Protein AF-A0A661AV48-F1 (afdb_monomer_lite)

pLDDT: mean 78.48, std 17.59, range [44.47, 96.88]

Structure (mmCIF, N/CA/C/O backbone):
data_AF-A0A661AV48-F1
#
_entry.id   AF-A0A661AV48-F1
#
loop_
_atom_site.group_PDB
_atom_site.id
_atom_site.type_symbol
_atom_site.label_atom_id
_atom_site.label_alt_id
_atom_site.label_comp_id
_atom_site.label_asym_id
_atom_site.label_entity_id
_atom_site.label_seq_id
_atom_site.pdbx_PDB_ins_code
_atom_site.Cartn_x
_atom_site.Cartn_y
_atom_site.Cartn_z
_atom_site.occupancy
_atom_site.B_iso_or_equiv
_atom_site.auth_seq_id
_atom_site.auth_comp_id
_atom_site.auth_asym_id
_atom_site.auth_atom_id
_atom_site.pdbx_PDB_model_num
ATOM 1 N N . MET A 1 1 ? -3.593 -16.866 -66.206 1.00 49.88 1 MET A N 1
ATOM 2 C CA . MET A 1 1 ? -2.760 -17.464 -65.136 1.00 49.88 1 MET A CA 1
ATOM 3 C C . MET A 1 1 ? -2.063 -16.367 -64.303 1.00 49.88 1 MET A C 1
ATOM 5 O O . MET A 1 1 ? -0.867 -16.429 -64.097 1.00 49.88 1 MET A O 1
ATOM 9 N N . VAL A 1 2 ? -2.797 -15.338 -63.836 1.00 49.22 2 VAL A N 1
ATOM 10 C CA . VAL A 1 2 ? -2.213 -14.140 -63.164 1.00 49.22 2 VAL A CA 1
ATOM 11 C C . VAL A 1 2 ? -2.896 -13.822 -61.819 1.00 49.22 2 VAL A C 1
ATOM 13 O O . VAL A 1 2 ? -2.337 -13.138 -60.973 1.00 49.22 2 VAL A O 1
ATOM 16 N N . LYS A 1 3 ? -4.073 -14.402 -61.538 1.00 44.50 3 LYS A N 1
ATOM 17 C CA . LYS A 1 3 ? -4.825 -14.141 -60.294 1.00 44.50 3 LYS A CA 1
ATOM 18 C C . LYS A 1 3 ? -4.263 -14.829 -59.041 1.00 44.50 3 LYS A C 1
ATOM 20 O O . LYS A 1 3 ? -4.590 -14.408 -57.940 1.00 44.50 3 LYS A O 1
ATOM 25 N N . LYS A 1 4 ? -3.417 -15.860 -59.182 1.00 45.75 4 LYS A N 1
ATOM 26 C CA . LYS A 1 4 ? -2.842 -16.585 -58.030 1.00 45.75 4 LYS A CA 1
ATOM 27 C C . LYS A 1 4 ? -1.592 -15.924 -57.439 1.00 45.75 4 LYS A C 1
ATOM 29 O O . LYS A 1 4 ? -1.283 -16.195 -56.291 1.00 45.75 4 LYS A O 1
ATOM 34 N N . PHE A 1 5 ? -0.908 -15.051 -58.183 1.00 45.97 5 PHE A N 1
ATOM 35 C CA . PHE A 1 5 ? 0.333 -14.409 -57.723 1.00 45.97 5 PHE A CA 1
ATOM 36 C C . PHE A 1 5 ? 0.094 -13.161 -56.862 1.00 45.97 5 PHE A C 1
ATOM 38 O O . PHE A 1 5 ? 0.917 -12.830 -56.014 1.00 45.97 5 PHE A O 1
ATOM 45 N N . LEU A 1 6 ? -1.049 -12.489 -57.039 1.00 46.09 6 LEU A N 1
ATOM 46 C CA . LEU A 1 6 ? -1.384 -11.285 -56.272 1.00 46.09 6 LEU A CA 1
ATOM 47 C C . LEU A 1 6 ? -1.790 -11.609 -54.822 1.00 46.09 6 LEU A C 1
ATOM 49 O O . LEU A 1 6 ? -1.566 -10.808 -53.919 1.00 46.09 6 LEU A O 1
ATOM 53 N N . LEU A 1 7 ? -2.361 -12.797 -54.589 1.00 47.44 7 LEU A N 1
ATOM 54 C CA . LEU A 1 7 ? -2.850 -13.204 -53.269 1.00 47.44 7 LEU A CA 1
ATOM 55 C C . LEU A 1 7 ? -1.708 -13.616 -52.324 1.00 47.44 7 LEU A C 1
ATOM 57 O O . LEU A 1 7 ? -1.797 -13.409 -51.118 1.00 47.44 7 LEU A O 1
ATOM 61 N N . THR A 1 8 ? -0.610 -14.148 -52.865 1.00 52.06 8 THR A N 1
ATOM 62 C CA . THR A 1 8 ? 0.560 -14.564 -52.077 1.00 52.06 8 THR A CA 1
ATOM 63 C C . THR A 1 8 ? 1.374 -13.372 -51.575 1.00 52.06 8 THR A C 1
ATOM 65 O O . THR A 1 8 ? 1.924 -13.429 -50.480 1.00 52.06 8 THR A O 1
ATOM 68 N N . PHE A 1 9 ? 1.405 -12.263 -52.323 1.00 48.34 9 PHE A N 1
ATOM 69 C CA . PHE A 1 9 ? 2.103 -11.043 -51.900 1.00 48.34 9 PHE A CA 1
ATOM 70 C C . PHE A 1 9 ? 1.374 -10.316 -50.757 1.00 48.34 9 PHE A C 1
ATOM 72 O O . PHE A 1 9 ? 2.013 -9.738 -49.880 1.00 48.34 9 PHE A O 1
ATOM 79 N N . LEU A 1 10 ? 0.039 -10.408 -50.716 1.00 46.44 10 LEU A N 1
ATOM 80 C CA . LEU A 1 10 ? -0.777 -9.816 -49.651 1.00 46.44 10 LEU A CA 1
ATOM 81 C C . LEU A 1 10 ? -0.634 -10.565 -48.310 1.00 46.44 10 LEU A C 1
ATOM 83 O O . LEU A 1 10 ? -0.792 -9.968 -47.249 1.00 46.44 10 LEU A O 1
ATOM 87 N N . PHE A 1 11 ? -0.288 -11.856 -48.341 1.00 48.94 11 PHE A N 1
ATOM 88 C CA . PHE A 1 11 ? -0.115 -12.664 -47.129 1.00 48.94 11 PHE A CA 1
ATOM 89 C C . PHE A 1 11 ? 1.229 -12.417 -46.425 1.00 48.94 11 PHE A C 1
ATOM 91 O O . PHE A 1 11 ? 1.325 -12.575 -45.212 1.00 48.94 11 PHE A O 1
ATOM 98 N N . ILE A 1 12 ? 2.257 -11.969 -47.154 1.00 51.75 12 ILE A N 1
ATOM 99 C CA . ILE A 1 12 ? 3.577 -11.673 -46.573 1.00 51.75 12 ILE A CA 1
ATOM 100 C C . ILE A 1 12 ? 3.532 -10.370 -45.756 1.00 51.75 12 ILE A C 1
ATOM 102 O O . ILE A 1 12 ? 4.152 -10.291 -44.700 1.00 51.75 12 ILE A O 1
ATOM 106 N N . PHE A 1 13 ? 2.716 -9.384 -46.146 1.00 48.22 13 PHE A N 1
ATOM 107 C CA . PHE A 1 13 ? 2.547 -8.144 -45.372 1.00 48.22 13 PHE A CA 1
ATOM 108 C C . PHE A 1 13 ? 1.820 -8.332 -44.030 1.00 48.22 13 PHE A C 1
ATOM 110 O O . PHE A 1 13 ? 2.036 -7.543 -43.113 1.00 48.22 13 PHE A O 1
ATOM 117 N N . LEU A 1 14 ? 1.023 -9.395 -43.873 1.00 47.56 14 LEU A N 1
ATOM 118 C CA . LEU A 1 14 ? 0.362 -9.722 -42.602 1.00 47.56 14 LEU A CA 1
ATOM 119 C C . LEU A 1 14 ? 1.319 -10.308 -41.547 1.00 47.56 14 LEU A C 1
ATOM 121 O O . LEU A 1 14 ? 0.981 -10.302 -40.367 1.00 47.56 14 LEU A O 1
ATOM 125 N N . PHE A 1 15 ? 2.524 -10.744 -41.936 1.00 46.69 15 PHE A N 1
ATOM 126 C CA . PHE A 1 15 ? 3.528 -11.298 -41.014 1.00 46.69 15 PHE A CA 1
ATOM 127 C C . PHE A 1 15 ? 4.732 -10.375 -40.747 1.00 46.69 15 PHE A C 1
ATOM 129 O O . PHE A 1 15 ? 5.547 -10.676 -39.879 1.00 46.69 15 PHE A O 1
ATOM 136 N N . VAL A 1 16 ? 4.840 -9.225 -41.424 1.00 48.44 16 VAL A N 1
ATOM 137 C CA . VAL A 1 16 ? 5.978 -8.287 -41.267 1.00 48.44 16 VAL A CA 1
ATOM 138 C C . VAL A 1 16 ? 5.728 -7.216 -40.182 1.00 48.44 16 VAL A C 1
ATOM 140 O O . VAL A 1 16 ? 6.630 -6.471 -39.808 1.00 48.44 16 VAL A O 1
ATOM 143 N N . GLY A 1 17 ? 4.537 -7.176 -39.577 1.00 44.47 17 GLY A N 1
ATOM 144 C CA . GLY A 1 17 ? 4.182 -6.205 -38.530 1.00 44.47 17 GLY A CA 1
ATOM 145 C C . GLY A 1 17 ? 4.683 -6.508 -37.108 1.00 44.47 17 GLY A C 1
ATOM 146 O O . GLY A 1 17 ? 4.419 -5.720 -36.205 1.00 44.47 17 GLY A O 1
ATOM 147 N N . CYS A 1 18 ? 5.400 -7.613 -36.878 1.00 50.00 18 CYS A N 1
ATOM 148 C CA . CYS A 1 18 ? 5.986 -7.951 -35.570 1.00 50.00 18 CYS A CA 1
ATOM 149 C C . CYS A 1 18 ? 7.498 -7.686 -35.500 1.00 50.00 18 CYS A C 1
ATOM 151 O O . CYS A 1 18 ? 8.220 -8.373 -34.781 1.00 50.00 18 CYS A O 1
ATOM 153 N N . ILE A 1 19 ? 8.002 -6.673 -36.208 1.00 53.62 19 ILE A N 1
ATOM 154 C CA . ILE A 1 19 ? 9.348 -6.159 -35.937 1.00 53.62 19 ILE A CA 1
ATOM 155 C C . ILE A 1 19 ? 9.229 -5.215 -34.738 1.00 53.62 19 ILE A C 1
ATOM 157 O O . ILE A 1 19 ? 9.005 -4.013 -34.877 1.00 53.62 19 ILE A O 1
ATOM 161 N N . ARG A 1 20 ? 9.338 -5.783 -33.531 1.00 49.38 20 ARG A N 1
ATOM 162 C CA . ARG A 1 20 ? 9.591 -5.037 -32.292 1.00 49.38 20 ARG A CA 1
ATOM 163 C C . ARG A 1 20 ? 10.948 -4.352 -32.470 1.00 49.38 20 ARG A C 1
ATOM 165 O O . ARG A 1 20 ? 11.995 -4.958 -32.268 1.00 49.38 20 ARG A O 1
ATOM 172 N N . SER A 1 21 ? 10.937 -3.135 -33.008 1.00 53.78 21 SER A N 1
ATOM 173 C CA . SER A 1 21 ? 12.167 -2.377 -33.213 1.00 53.78 21 SER A CA 1
ATOM 174 C C . SER A 1 21 ? 12.744 -2.021 -31.838 1.00 53.78 21 SER A C 1
ATOM 176 O O . SER A 1 21 ? 11.989 -1.525 -30.998 1.00 53.78 21 SER A O 1
ATOM 178 N N . PRO A 1 22 ? 14.049 -2.221 -31.590 1.00 57.31 22 PRO A N 1
ATOM 179 C CA . PRO A 1 22 ? 14.673 -1.952 -30.290 1.00 57.31 22 PRO A CA 1
ATOM 180 C C . PRO A 1 22 ? 14.499 -0.497 -29.821 1.00 57.31 22 PRO A C 1
ATOM 182 O O . PRO A 1 22 ? 14.489 -0.233 -28.621 1.00 57.31 22 PRO A O 1
ATOM 185 N N . ALA A 1 23 ? 14.280 0.445 -30.747 1.00 58.66 23 ALA A N 1
ATOM 186 C CA . ALA A 1 23 ? 13.942 1.829 -30.417 1.00 58.66 23 ALA A CA 1
ATOM 187 C C . ALA A 1 23 ? 12.600 1.944 -29.669 1.00 58.66 23 ALA A C 1
ATOM 189 O O . ALA A 1 23 ? 12.486 2.718 -28.722 1.00 58.66 23 ALA A O 1
ATOM 190 N N . ASN A 1 24 ? 11.594 1.149 -30.049 1.00 64.69 24 ASN A N 1
ATOM 191 C CA . ASN A 1 24 ? 10.268 1.171 -29.425 1.00 64.69 24 ASN A CA 1
ATOM 192 C C . ASN A 1 24 ? 10.333 0.669 -27.970 1.00 64.69 24 ASN A C 1
ATOM 194 O O . ASN A 1 24 ? 9.723 1.250 -27.073 1.00 64.69 24 ASN A O 1
ATOM 198 N N . ASP A 1 25 ? 11.170 -0.342 -27.717 1.00 74.69 25 ASP A N 1
ATOM 199 C CA . ASP A 1 25 ? 11.388 -0.888 -26.375 1.00 74.69 25 ASP A CA 1
ATOM 200 C C . ASP A 1 25 ? 12.086 0.122 -25.436 1.00 74.69 25 ASP A C 1
ATOM 202 O O . ASP A 1 25 ? 11.814 0.142 -24.228 1.00 74.69 25 ASP A O 1
ATOM 206 N N . GLU A 1 26 ? 12.948 0.999 -25.968 1.00 81.38 26 GLU A N 1
ATOM 207 C CA . GLU A 1 26 ? 13.597 2.064 -25.194 1.00 81.38 26 GLU A CA 1
ATOM 208 C C . GLU A 1 26 ? 12.617 3.184 -24.807 1.00 81.38 26 GLU A C 1
ATOM 210 O O . GLU A 1 26 ? 12.594 3.605 -23.644 1.00 81.38 26 GLU A O 1
ATOM 215 N N . TYR A 1 27 ? 11.769 3.638 -25.738 1.00 81.44 27 TYR A N 1
ATOM 216 C CA . TYR A 1 27 ? 10.728 4.632 -25.446 1.00 81.44 27 TYR A CA 1
ATOM 217 C C . TYR A 1 27 ? 9.738 4.118 -24.401 1.00 81.44 27 TYR A C 1
ATOM 219 O O . TYR A 1 27 ? 9.457 4.813 -23.419 1.00 81.44 27 TYR A O 1
ATOM 227 N N . ASP A 1 28 ? 9.291 2.872 -24.547 1.00 84.12 28 ASP A N 1
ATOM 228 C CA . ASP A 1 28 ? 8.416 2.216 -23.579 1.00 84.12 28 ASP A CA 1
ATOM 229 C C . ASP A 1 28 ? 9.063 2.125 -22.195 1.00 84.12 28 ASP A C 1
ATOM 231 O O . ASP A 1 28 ? 8.413 2.350 -21.168 1.00 84.12 28 ASP A O 1
ATOM 235 N N . LYS A 1 29 ? 10.363 1.811 -22.134 1.00 87.56 29 LYS A N 1
ATOM 236 C CA . LYS A 1 29 ? 11.101 1.766 -20.869 1.00 87.56 29 LYS A CA 1
ATOM 237 C C . LYS A 1 29 ? 11.148 3.141 -20.201 1.00 87.56 29 LYS A C 1
ATOM 239 O O . LYS A 1 29 ? 10.800 3.242 -19.024 1.00 87.56 29 LYS A O 1
ATOM 244 N N . ARG A 1 30 ? 11.508 4.193 -20.941 1.00 88.69 30 ARG A N 1
ATOM 245 C CA . ARG A 1 30 ? 11.570 5.569 -20.417 1.00 88.69 30 ARG A CA 1
ATOM 246 C C . ARG A 1 30 ? 10.204 6.065 -19.953 1.00 88.69 30 ARG A C 1
ATOM 248 O O . ARG A 1 30 ? 10.102 6.675 -18.890 1.00 88.69 30 ARG A O 1
ATOM 255 N N . TYR A 1 31 ? 9.146 5.762 -20.703 1.00 86.00 31 TYR A N 1
ATOM 256 C CA . TYR A 1 31 ? 7.784 6.107 -20.308 1.00 86.00 31 TYR A CA 1
ATOM 257 C C . TYR A 1 31 ? 7.380 5.404 -19.007 1.00 86.00 31 TYR A C 1
ATOM 259 O O . TYR A 1 31 ? 6.881 6.050 -18.084 1.00 86.00 31 TYR A O 1
ATOM 267 N N . ARG A 1 32 ? 7.668 4.101 -18.872 1.00 87.94 32 ARG A N 1
ATOM 268 C CA . ARG A 1 32 ? 7.424 3.368 -17.619 1.00 87.94 32 ARG A CA 1
ATOM 269 C C . ARG A 1 32 ? 8.163 3.998 -16.439 1.00 87.94 32 ARG A C 1
ATOM 271 O O . ARG A 1 32 ? 7.555 4.197 -15.391 1.00 87.94 32 ARG A O 1
ATOM 278 N N . GLU A 1 33 ? 9.437 4.345 -16.594 1.00 91.00 33 GLU A N 1
ATOM 279 C CA . GLU A 1 33 ? 10.220 5.010 -15.540 1.00 91.00 33 GLU A CA 1
ATOM 280 C C . GLU A 1 33 ? 9.655 6.389 -15.171 1.00 91.00 33 GLU A C 1
ATOM 282 O O . GLU A 1 33 ? 9.566 6.732 -13.988 1.00 91.00 33 GLU A O 1
ATOM 287 N N . PHE A 1 34 ? 9.197 7.154 -16.163 1.00 90.44 34 PHE A N 1
ATOM 288 C CA . PHE A 1 34 ? 8.532 8.433 -15.939 1.00 90.44 34 PHE A CA 1
ATOM 289 C C . PHE A 1 34 ? 7.253 8.278 -15.108 1.00 90.44 34 PHE A C 1
ATOM 291 O O . PHE A 1 34 ? 7.069 9.005 -14.127 1.00 90.44 34 PHE A O 1
ATOM 298 N N . ILE A 1 35 ? 6.393 7.311 -15.449 1.00 88.94 35 ILE A N 1
ATOM 299 C CA . ILE A 1 35 ? 5.171 7.024 -14.686 1.00 88.94 35 ILE A CA 1
ATOM 300 C C . ILE A 1 35 ? 5.514 6.633 -13.248 1.00 88.94 35 ILE A C 1
ATOM 302 O O . ILE A 1 35 ? 4.965 7.226 -12.320 1.00 88.94 35 ILE A O 1
ATOM 306 N N . LYS A 1 36 ? 6.482 5.732 -13.045 1.00 89.31 36 LYS A N 1
ATOM 307 C CA . LYS A 1 36 ? 6.940 5.330 -11.705 1.00 89.31 36 LYS A CA 1
ATOM 308 C C . LYS A 1 36 ? 7.388 6.521 -10.858 1.00 89.31 36 LYS A C 1
ATOM 310 O O . LYS A 1 36 ? 6.956 6.678 -9.716 1.00 89.31 36 LYS A O 1
ATOM 315 N N . LYS A 1 37 ? 8.221 7.400 -11.426 1.00 90.19 37 LYS A N 1
ATOM 316 C CA . LYS A 1 37 ? 8.702 8.609 -10.740 1.00 90.19 37 LYS A CA 1
ATOM 317 C C . LYS A 1 37 ? 7.547 9.545 -10.387 1.00 90.19 37 LYS A C 1
ATOM 319 O O . LYS A 1 37 ? 7.483 10.062 -9.274 1.00 90.19 37 LYS A O 1
ATOM 324 N N . ARG A 1 38 ? 6.611 9.739 -11.317 1.00 92.00 38 ARG A N 1
ATOM 325 C CA . ARG A 1 38 ? 5.422 10.568 -11.106 1.00 92.00 38 ARG A CA 1
ATOM 326 C C . ARG A 1 38 ? 4.499 10.027 -10.023 1.00 92.00 38 ARG A C 1
ATOM 328 O O . ARG A 1 38 ? 3.973 10.820 -9.246 1.00 92.00 38 ARG A O 1
ATOM 335 N N . GLU A 1 39 ? 4.292 8.718 -9.977 1.00 90.62 39 GLU A N 1
ATOM 336 C CA . GLU A 1 39 ? 3.492 8.082 -8.933 1.00 90.62 39 GLU A CA 1
ATOM 337 C C . GLU A 1 39 ? 4.151 8.234 -7.566 1.00 90.62 39 GLU A C 1
ATOM 339 O O . GLU A 1 39 ? 3.493 8.703 -6.644 1.00 90.62 39 GLU A O 1
ATOM 344 N N . LYS A 1 40 ? 5.459 7.971 -7.453 1.00 89.19 40 LYS A N 1
ATOM 345 C CA . LYS A 1 40 ? 6.206 8.193 -6.205 1.00 89.19 40 LYS A CA 1
ATOM 346 C C . LYS A 1 40 ? 6.091 9.628 -5.698 1.00 89.19 40 LYS A C 1
ATOM 348 O O . LYS A 1 40 ? 5.829 9.824 -4.520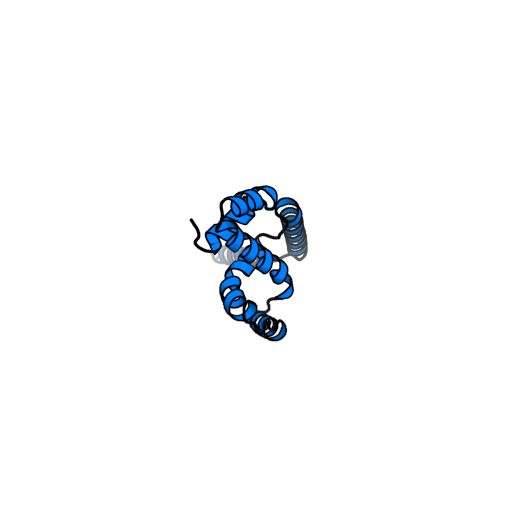 1.00 89.19 40 LYS A O 1
ATOM 353 N N . ILE A 1 41 ? 6.213 10.626 -6.576 1.00 89.19 41 ILE A N 1
ATOM 354 C CA . ILE A 1 41 ? 6.064 12.037 -6.186 1.00 89.19 41 ILE A CA 1
ATOM 355 C C . ILE A 1 41 ? 4.626 12.348 -5.750 1.00 89.19 41 ILE A C 1
ATOM 357 O O . ILE A 1 41 ? 4.413 13.041 -4.762 1.00 89.19 41 ILE A O 1
ATOM 361 N N . ARG A 1 42 ? 3.623 11.861 -6.490 1.00 91.75 42 ARG A N 1
ATOM 362 C CA . ARG A 1 42 ? 2.217 12.227 -6.256 1.00 91.75 42 ARG A CA 1
ATOM 363 C C . ARG A 1 42 ? 1.575 11.475 -5.089 1.00 91.75 42 ARG A C 1
ATOM 365 O O . ARG A 1 42 ? 0.684 12.011 -4.433 1.00 91.75 42 ARG A O 1
ATOM 372 N N . TYR A 1 43 ? 1.962 10.221 -4.896 1.00 91.44 43 TYR A N 1
ATOM 373 C CA . TYR A 1 43 ? 1.298 9.272 -4.005 1.00 91.44 43 TYR A CA 1
ATOM 374 C C . TYR A 1 43 ? 2.212 8.755 -2.890 1.00 91.44 43 TYR A C 1
ATOM 376 O O . TYR A 1 43 ? 1.737 8.038 -2.018 1.00 91.44 43 TYR A O 1
ATOM 384 N N . GLY A 1 44 ? 3.509 9.077 -2.912 1.00 89.75 44 GLY A N 1
ATOM 385 C CA . GLY A 1 44 ? 4.502 8.518 -1.988 1.00 89.75 44 GLY A CA 1
ATOM 386 C C . GLY A 1 44 ? 4.900 7.071 -2.304 1.00 89.75 44 GLY A C 1
ATOM 387 O O . GLY A 1 44 ? 5.820 6.543 -1.688 1.00 89.75 44 GLY A O 1
ATOM 388 N N . ILE A 1 45 ? 4.241 6.425 -3.273 1.00 91.69 45 ILE A N 1
ATOM 389 C CA . ILE A 1 45 ? 4.452 5.024 -3.645 1.00 91.69 45 ILE A CA 1
ATOM 390 C C . ILE A 1 45 ? 4.046 4.770 -5.105 1.00 91.69 45 ILE A C 1
ATOM 392 O O . ILE A 1 45 ? 3.152 5.429 -5.636 1.00 91.69 45 ILE A O 1
ATOM 396 N N . GLU A 1 46 ? 4.695 3.804 -5.761 1.00 92.69 46 GLU A N 1
ATOM 397 C CA . GLU A 1 46 ? 4.231 3.283 -7.055 1.00 92.69 46 GLU A CA 1
ATOM 398 C C . GLU A 1 46 ? 2.942 2.485 -6.837 1.00 92.69 46 GLU A C 1
ATOM 400 O O . GLU A 1 46 ? 2.910 1.546 -6.038 1.00 92.69 46 GLU A O 1
ATOM 405 N N . LEU A 1 47 ? 1.870 2.812 -7.560 1.00 92.00 47 LEU A N 1
ATOM 406 C CA . LEU A 1 47 ? 0.564 2.188 -7.321 1.00 92.00 47 LEU A CA 1
ATOM 407 C C . LEU A 1 47 ? 0.587 0.691 -7.637 1.00 92.00 47 LEU A C 1
ATOM 409 O O . LEU A 1 47 ? -0.135 -0.087 -7.016 1.00 92.00 47 LEU A O 1
ATOM 413 N N . ARG A 1 48 ? 1.440 0.279 -8.579 1.00 90.62 48 ARG A N 1
ATOM 414 C CA . ARG A 1 48 ? 1.687 -1.136 -8.870 1.00 90.62 48 ARG A CA 1
ATOM 415 C C . ARG A 1 48 ? 2.297 -1.868 -7.673 1.00 90.62 48 ARG A C 1
ATOM 417 O O . ARG A 1 48 ? 1.873 -2.982 -7.385 1.00 90.62 48 ARG A O 1
ATOM 424 N N . VAL A 1 49 ? 3.258 -1.250 -6.984 1.00 90.50 49 VAL A N 1
ATOM 425 C CA . VAL A 1 49 ? 3.897 -1.830 -5.793 1.00 90.50 49 VAL A CA 1
ATOM 426 C C . VAL A 1 49 ? 2.872 -1.961 -4.672 1.00 90.50 49 VAL A C 1
ATOM 428 O O . VAL A 1 49 ? 2.762 -3.029 -4.085 1.00 90.50 49 VAL A O 1
ATOM 431 N N . LEU A 1 50 ? 2.055 -0.928 -4.445 1.00 94.06 50 LEU A N 1
ATOM 432 C CA . LEU A 1 50 ? 0.983 -0.969 -3.448 1.00 94.06 50 LEU A CA 1
ATOM 433 C C . LEU A 1 50 ? -0.037 -2.084 -3.726 1.00 94.06 50 LEU A C 1
ATOM 435 O O . LEU A 1 50 ? -0.390 -2.833 -2.822 1.00 94.06 50 LEU A O 1
ATOM 439 N N . ARG A 1 51 ? -0.488 -2.229 -4.978 1.00 93.44 51 ARG A N 1
ATOM 440 C CA . ARG A 1 51 ? -1.427 -3.295 -5.372 1.00 93.44 51 ARG A CA 1
ATOM 441 C C . ARG A 1 51 ? -0.827 -4.681 -5.183 1.00 93.44 51 ARG A C 1
ATOM 443 O O . ARG A 1 51 ? -1.482 -5.552 -4.627 1.00 93.44 51 ARG A O 1
ATOM 450 N N . LYS A 1 52 ? 0.428 -4.872 -5.596 1.00 90.31 52 LYS A N 1
ATOM 451 C CA . LYS A 1 52 ? 1.089 -6.165 -5.430 1.00 90.31 52 LYS A CA 1
ATOM 452 C C . LYS A 1 52 ? 1.342 -6.489 -3.957 1.00 90.31 52 LYS A C 1
ATOM 454 O O . LYS A 1 52 ? 1.205 -7.637 -3.556 1.00 90.31 52 LYS A O 1
ATOM 459 N N . ALA A 1 53 ? 1.643 -5.479 -3.144 1.00 90.69 53 ALA A N 1
ATOM 460 C CA . ALA A 1 53 ? 1.717 -5.636 -1.700 1.00 90.69 53 ALA A CA 1
ATOM 461 C C . ALA A 1 53 ? 0.355 -6.011 -1.101 1.00 90.69 53 ALA A C 1
ATOM 463 O O . ALA A 1 53 ? 0.308 -6.903 -0.273 1.00 90.69 53 ALA A O 1
ATOM 464 N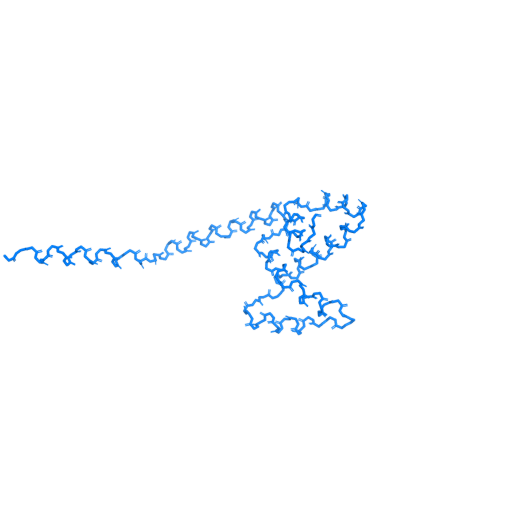 N . LEU A 1 54 ? -0.760 -5.428 -1.551 1.00 93.44 54 LEU A N 1
ATOM 465 C CA . LEU A 1 54 ? -2.098 -5.840 -1.100 1.00 93.44 54 LEU A CA 1
ATOM 466 C C . LEU A 1 54 ? -2.401 -7.312 -1.417 1.00 93.44 54 LEU A C 1
ATOM 468 O O . LEU A 1 54 ? -2.936 -8.008 -0.562 1.00 93.44 54 LEU A O 1
ATOM 472 N N . GLU A 1 55 ? -2.005 -7.811 -2.593 1.00 90.69 55 GLU A N 1
ATOM 473 C CA . GLU A 1 55 ? -2.150 -9.236 -2.941 1.00 90.69 55 GLU A CA 1
ATOM 474 C C . GLU A 1 55 ? -1.378 -10.154 -1.978 1.00 90.69 55 GLU A C 1
ATOM 476 O O . GLU A 1 55 ? -1.864 -11.217 -1.602 1.00 90.69 55 GLU A O 1
ATOM 481 N N . LEU A 1 56 ? -0.180 -9.734 -1.564 1.00 86.44 56 LEU A N 1
ATOM 482 C CA . LEU A 1 56 ? 0.692 -10.490 -0.658 1.00 86.44 56 LEU A CA 1
ATOM 483 C C . LEU A 1 56 ? 0.394 -10.225 0.828 1.00 86.44 56 LEU A C 1
ATOM 485 O O . LEU A 1 56 ? 0.916 -10.916 1.704 1.00 86.44 56 LEU A O 1
ATOM 489 N N . TYR A 1 57 ? -0.426 -9.217 1.132 1.00 88.69 57 TYR A N 1
ATOM 490 C CA . TYR A 1 57 ? -0.634 -8.724 2.489 1.00 88.69 57 TYR A CA 1
ATOM 491 C C . TYR A 1 57 ? -1.229 -9.771 3.443 1.00 88.69 57 TYR A C 1
ATOM 493 O O . TYR A 1 57 ? -0.746 -9.851 4.570 1.00 88.69 57 TYR A O 1
ATOM 501 N N . PRO A 1 58 ? -2.195 -10.628 3.049 1.00 87.75 58 PRO A N 1
ATOM 502 C CA . PRO A 1 58 ? -2.704 -11.674 3.940 1.00 87.75 58 PRO A CA 1
ATOM 503 C C . PRO A 1 58 ? -1.615 -12.642 4.417 1.00 87.75 58 PRO A C 1
ATOM 505 O O . PRO A 1 58 ? -1.564 -12.977 5.598 1.00 87.75 58 PRO A O 1
ATOM 508 N N . GLN A 1 59 ? -0.710 -13.040 3.519 1.00 81.00 59 GLN A N 1
ATOM 509 C CA . GLN A 1 59 ? 0.425 -13.910 3.845 1.00 81.00 59 GLN A CA 1
ATOM 510 C C . GLN A 1 59 ? 1.421 -13.178 4.746 1.00 81.00 59 GLN A C 1
ATOM 512 O O . GLN A 1 59 ? 1.836 -13.702 5.777 1.00 81.00 59 GLN A O 1
ATOM 517 N N . PHE A 1 60 ? 1.733 -11.922 4.411 1.00 81.12 60 PHE A N 1
ATOM 518 C CA . PHE A 1 60 ? 2.561 -11.064 5.254 1.00 81.12 60 PHE A CA 1
ATOM 519 C C . PHE A 1 60 ? 1.976 -10.899 6.667 1.00 81.12 60 PHE A C 1
ATOM 521 O O . PHE A 1 60 ? 2.722 -10.925 7.636 1.00 81.12 60 PHE A O 1
ATOM 528 N N . LYS A 1 61 ? 0.653 -10.781 6.815 1.00 81.88 61 LYS A N 1
ATOM 529 C CA . LYS A 1 61 ? -0.018 -10.653 8.115 1.00 81.88 61 LYS A CA 1
ATOM 530 C C . LYS A 1 61 ? 0.067 -11.941 8.938 1.00 81.88 61 LYS A C 1
ATOM 532 O O . LYS A 1 61 ? 0.270 -11.874 10.145 1.00 81.88 61 LYS A O 1
ATOM 537 N N . GLN A 1 62 ? -0.071 -13.097 8.288 1.00 79.50 62 GLN A N 1
ATOM 538 C CA . GLN A 1 62 ? 0.023 -14.406 8.940 1.00 79.50 62 GLN A CA 1
ATOM 539 C C . GLN A 1 62 ? 1.441 -14.709 9.432 1.00 79.50 62 GLN A C 1
ATOM 541 O O . GLN A 1 62 ? 1.613 -15.208 10.540 1.00 79.50 62 GLN A O 1
ATOM 546 N N . GLU A 1 63 ? 2.455 -14.387 8.632 1.00 71.88 63 GLU A N 1
ATOM 547 C CA . GLU A 1 63 ? 3.842 -14.731 8.955 1.00 71.88 63 GLU A CA 1
ATOM 548 C C . GLU A 1 63 ? 4.587 -13.616 9.694 1.00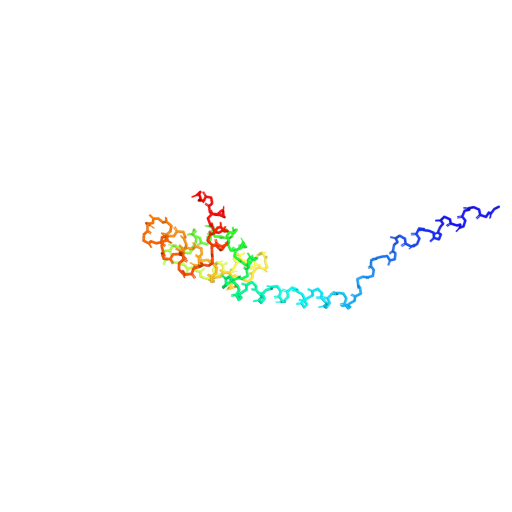 71.88 63 GLU A C 1
ATOM 550 O O . GLU A 1 63 ? 5.418 -13.886 10.564 1.00 71.88 63 GLU A O 1
ATOM 555 N N . GLY A 1 64 ? 4.277 -12.357 9.377 1.00 62.38 64 GLY A N 1
ATOM 556 C CA . GLY A 1 64 ? 5.006 -11.178 9.837 1.00 62.38 64 GLY A CA 1
ATOM 557 C C . GLY A 1 64 ? 4.499 -10.489 11.090 1.00 62.38 64 GLY A C 1
ATOM 558 O O . GLY A 1 64 ? 5.218 -9.657 11.631 1.00 62.38 64 GLY A O 1
ATOM 559 N N . LEU A 1 65 ? 3.320 -10.859 11.592 1.00 61.69 65 LEU A N 1
ATOM 560 C CA . LEU A 1 65 ? 2.843 -10.429 12.913 1.00 61.69 65 LEU A CA 1
ATOM 561 C C . LEU A 1 65 ? 3.003 -11.512 13.989 1.00 61.69 65 LEU A C 1
ATOM 563 O O . LEU A 1 65 ? 2.593 -11.303 15.129 1.00 61.69 65 LEU A O 1
ATOM 567 N N . SER A 1 66 ? 3.587 -12.665 13.648 1.00 59.41 66 SER A N 1
ATOM 568 C CA . SER A 1 66 ? 3.994 -13.642 14.658 1.00 59.41 66 SER A CA 1
ATOM 569 C C . SER A 1 66 ? 5.179 -13.095 15.465 1.00 59.41 66 SER A C 1
ATOM 571 O O . SER A 1 66 ? 5.982 -12.325 14.936 1.00 59.41 66 SER A O 1
ATOM 573 N N . GLU A 1 67 ? 5.331 -13.512 16.728 1.00 58.62 67 GLU A N 1
ATOM 574 C CA . GLU A 1 67 ? 6.455 -13.108 17.601 1.00 58.62 67 GLU A CA 1
ATOM 575 C C . GLU A 1 67 ? 7.845 -13.378 16.981 1.00 58.62 67 GLU A C 1
ATOM 577 O O . GLU A 1 67 ? 8.845 -12.833 17.440 1.00 58.62 67 GLU A O 1
ATOM 582 N N . ASN A 1 68 ? 7.908 -14.169 15.903 1.00 57.09 68 ASN A N 1
ATOM 583 C CA . ASN A 1 68 ? 9.118 -14.568 15.196 1.00 57.09 68 ASN A CA 1
ATOM 584 C C . ASN A 1 68 ? 9.074 -14.180 13.708 1.00 57.09 68 ASN A C 1
ATOM 586 O O . ASN A 1 68 ? 9.291 -15.046 12.857 1.00 57.09 68 ASN A O 1
ATOM 590 N N . PHE A 1 69 ? 8.775 -12.917 13.367 1.00 64.56 69 PHE A N 1
ATOM 591 C CA . PHE A 1 69 ? 8.833 -12.479 11.967 1.00 64.56 69 PHE A CA 1
ATOM 592 C C . PHE A 1 69 ? 10.204 -12.785 11.351 1.00 64.56 69 PHE A C 1
ATOM 594 O O . PHE A 1 69 ? 11.209 -12.124 11.622 1.00 64.56 69 PHE A O 1
ATOM 601 N N . ASP A 1 70 ? 10.223 -13.791 10.484 1.00 68.00 70 ASP A N 1
ATOM 602 C CA . ASP A 1 70 ? 11.412 -14.238 9.784 1.00 68.00 70 ASP A CA 1
ATOM 603 C C . ASP A 1 70 ? 11.415 -13.639 8.373 1.00 68.00 70 ASP A C 1
ATOM 605 O O . ASP A 1 70 ? 10.839 -14.174 7.418 1.00 68.00 70 ASP A O 1
ATOM 609 N N . LEU A 1 71 ? 12.103 -12.502 8.245 1.00 66.94 71 LEU A N 1
ATOM 610 C CA . LEU A 1 71 ? 12.387 -11.844 6.966 1.00 66.94 71 LEU A CA 1
ATOM 611 C C . LEU A 1 71 ? 13.019 -12.797 5.939 1.00 66.94 71 LEU A C 1
ATOM 613 O O . LEU A 1 71 ? 12.823 -12.606 4.738 1.00 66.94 71 LEU A O 1
ATOM 617 N N . GLY A 1 72 ? 13.778 -13.802 6.386 1.00 67.25 72 GLY A N 1
ATOM 618 C CA . GLY A 1 72 ? 14.386 -14.824 5.541 1.00 67.25 72 GLY A CA 1
ATOM 619 C C . GLY A 1 72 ? 13.339 -15.722 4.891 1.00 67.25 72 GLY A C 1
ATOM 620 O O . GLY A 1 72 ? 13.318 -15.828 3.664 1.00 67.25 72 GLY A O 1
ATOM 621 N N . LYS A 1 73 ? 12.417 -16.284 5.681 1.00 68.38 73 LYS A N 1
ATOM 622 C CA . LYS A 1 73 ? 11.313 -17.125 5.175 1.00 68.38 73 LYS A CA 1
ATOM 623 C C . LYS A 1 73 ? 10.373 -16.364 4.252 1.00 68.38 73 LYS A C 1
ATOM 625 O O . LYS A 1 73 ? 10.076 -16.828 3.150 1.00 68.38 73 LYS A O 1
ATOM 630 N N . PHE A 1 74 ? 9.986 -15.152 4.640 1.00 68.69 74 PHE A N 1
ATOM 631 C CA . PHE A 1 74 ? 9.131 -14.310 3.805 1.00 68.69 74 PHE A CA 1
ATOM 632 C C . PHE A 1 74 ? 9.801 -13.975 2.457 1.00 68.69 74 PHE A C 1
ATOM 634 O O . PHE A 1 74 ? 9.173 -13.996 1.388 1.00 68.69 74 PHE A O 1
ATOM 641 N N . ARG A 1 75 ? 11.123 -13.749 2.477 1.00 68.38 75 ARG A N 1
ATOM 642 C CA . ARG A 1 75 ? 11.933 -13.560 1.268 1.00 68.38 75 ARG A CA 1
ATOM 643 C C . ARG A 1 75 ? 12.024 -14.824 0.417 1.00 68.38 75 ARG A C 1
ATOM 645 O O . ARG A 1 75 ? 11.963 -14.725 -0.806 1.00 68.38 75 ARG A O 1
ATOM 652 N N . GLU A 1 76 ? 12.171 -15.997 1.023 1.00 68.00 76 GLU A N 1
ATOM 653 C CA . GLU A 1 76 ? 12.190 -17.277 0.307 1.00 68.00 76 GLU A CA 1
ATOM 654 C C . GLU A 1 76 ? 10.871 -17.580 -0.398 1.00 68.00 76 GLU A C 1
ATOM 656 O O . GLU A 1 76 ? 10.892 -18.032 -1.543 1.00 68.00 76 GLU A O 1
ATOM 661 N N . MET A 1 77 ? 9.731 -17.277 0.223 1.00 64.62 77 MET A N 1
ATOM 662 C CA . MET A 1 77 ? 8.431 -17.434 -0.433 1.00 64.62 77 MET A CA 1
ATOM 663 C C . MET A 1 77 ? 8.291 -16.522 -1.645 1.00 64.62 77 MET A C 1
ATOM 665 O O . MET A 1 77 ? 7.944 -16.973 -2.731 1.00 64.62 77 MET A O 1
ATOM 669 N N . SER A 1 78 ? 8.661 -15.253 -1.495 1.00 61.88 78 SER A N 1
ATOM 670 C CA . SER A 1 78 ? 8.566 -14.282 -2.590 1.00 61.88 78 SER A CA 1
ATOM 671 C C . SER A 1 78 ? 9.533 -14.582 -3.738 1.00 61.88 78 SER A C 1
ATOM 673 O O . SER A 1 78 ? 9.259 -14.251 -4.891 1.00 61.88 78 SER A O 1
ATOM 675 N N . ARG A 1 79 ? 10.672 -15.227 -3.443 1.00 63.53 79 ARG A N 1
ATOM 676 C CA . ARG A 1 79 ? 11.629 -15.687 -4.459 1.00 63.53 79 ARG A CA 1
ATOM 677 C C . ARG A 1 79 ? 11.036 -16.754 -5.377 1.00 63.53 79 ARG A C 1
ATOM 679 O O . ARG A 1 79 ? 11.421 -16.775 -6.543 1.00 63.53 79 ARG A O 1
ATOM 686 N N . ARG A 1 80 ? 10.101 -17.590 -4.902 1.00 61.94 80 ARG A N 1
ATOM 687 C CA . ARG A 1 80 ? 9.415 -18.585 -5.753 1.00 61.94 80 ARG A CA 1
ATOM 688 C C . ARG A 1 80 ? 8.598 -17.915 -6.862 1.00 61.94 80 ARG A C 1
ATOM 690 O O . ARG A 1 80 ? 8.540 -18.445 -7.964 1.00 61.94 80 ARG A O 1
ATOM 697 N N . ASP A 1 81 ? 8.110 -16.702 -6.607 1.00 55.94 81 ASP A N 1
ATOM 698 C CA . ASP A 1 81 ? 7.350 -15.890 -7.565 1.00 55.94 81 ASP A CA 1
ATOM 699 C C . ASP A 1 81 ? 8.217 -14.873 -8.337 1.00 55.94 81 ASP A C 1
ATOM 701 O O . ASP A 1 81 ? 7.693 -14.009 -9.040 1.00 55.94 81 ASP A O 1
ATOM 705 N N . SER A 1 82 ? 9.554 -14.948 -8.231 1.00 58.91 82 SER A N 1
ATOM 706 C CA . SER A 1 82 ? 10.495 -13.959 -8.800 1.00 58.91 82 SER A CA 1
ATOM 707 C C . SER A 1 82 ? 10.288 -12.522 -8.290 1.00 58.91 82 SER A C 1
ATOM 709 O O . SER A 1 82 ? 10.645 -11.551 -8.960 1.00 58.91 82 SER A O 1
ATOM 711 N N . LEU A 1 83 ? 9.715 -12.362 -7.094 1.00 62.44 83 LEU A N 1
ATOM 712 C CA . LEU A 1 83 ? 9.419 -11.066 -6.494 1.00 62.44 83 LEU A CA 1
ATOM 713 C C . LEU A 1 83 ? 10.537 -10.649 -5.532 1.00 62.44 83 LEU A C 1
ATOM 715 O O . LEU A 1 83 ? 10.926 -11.388 -4.627 1.00 62.44 83 LEU A O 1
ATOM 719 N N . ASN A 1 84 ? 11.045 -9.424 -5.696 1.00 67.62 84 ASN A N 1
ATOM 720 C CA . ASN A 1 84 ? 11.933 -8.820 -4.709 1.00 67.62 84 ASN A CA 1
ATOM 721 C C . ASN A 1 84 ? 11.099 -8.292 -3.538 1.00 67.62 84 ASN A C 1
ATOM 723 O O . ASN A 1 84 ? 10.611 -7.168 -3.571 1.00 67.62 84 ASN A O 1
ATOM 727 N N . THR A 1 85 ? 10.937 -9.097 -2.491 1.00 66.00 85 THR A N 1
ATOM 728 C CA . THR A 1 85 ? 10.097 -8.764 -1.330 1.00 66.00 85 THR A CA 1
ATOM 729 C C . THR A 1 85 ? 10.451 -7.446 -0.660 1.00 66.00 85 THR A C 1
ATOM 731 O O . THR A 1 85 ? 9.577 -6.763 -0.131 1.00 66.00 85 THR A O 1
ATOM 734 N N . MET A 1 86 ? 11.730 -7.067 -0.711 1.00 72.94 86 MET A N 1
ATOM 735 C CA . MET A 1 86 ? 12.211 -5.815 -0.127 1.00 72.94 86 MET A CA 1
ATOM 736 C C . MET A 1 86 ? 11.604 -4.588 -0.813 1.00 72.94 86 MET A C 1
ATOM 738 O O . MET A 1 86 ? 11.490 -3.537 -0.192 1.00 72.94 86 MET A O 1
ATOM 742 N N . GLU A 1 87 ? 11.166 -4.721 -2.067 1.00 79.69 87 GLU A N 1
ATOM 743 C CA . GLU A 1 87 ? 10.463 -3.661 -2.792 1.00 79.69 87 GLU A CA 1
ATOM 744 C C . GLU A 1 87 ? 9.069 -3.382 -2.205 1.00 79.69 87 GLU A C 1
ATOM 746 O O . GLU A 1 87 ? 8.598 -2.247 -2.253 1.00 79.69 87 GLU A O 1
ATOM 751 N N . TYR A 1 88 ? 8.427 -4.392 -1.608 1.00 86.19 88 TYR A N 1
ATOM 752 C CA . TYR A 1 88 ? 7.065 -4.298 -1.073 1.00 86.19 88 TYR A CA 1
ATOM 753 C C . TYR A 1 88 ? 7.024 -3.999 0.425 1.00 86.19 88 TYR A C 1
ATOM 755 O O . TYR A 1 88 ? 5.981 -3.593 0.927 1.00 86.19 88 TYR A O 1
ATOM 763 N N . LEU A 1 89 ? 8.142 -4.138 1.142 1.00 84.38 89 LEU A N 1
ATOM 764 C CA . LEU A 1 89 ? 8.186 -3.938 2.592 1.00 84.38 89 LEU A CA 1
ATOM 765 C C . LEU A 1 89 ? 7.657 -2.561 3.046 1.00 84.38 89 LEU A C 1
ATOM 767 O O . LEU A 1 89 ? 6.807 -2.526 3.937 1.00 84.38 89 LEU A O 1
ATOM 771 N N . PRO A 1 90 ? 8.030 -1.433 2.406 1.00 87.06 90 PRO A N 1
ATOM 772 C CA . PRO A 1 90 ? 7.439 -0.135 2.741 1.00 87.06 90 PRO A CA 1
ATOM 773 C C . PRO A 1 90 ? 5.925 -0.081 2.495 1.00 87.06 90 PRO A C 1
ATOM 775 O O . PRO A 1 90 ? 5.192 0.582 3.226 1.00 87.06 90 PRO A O 1
ATOM 778 N N . ALA A 1 91 ? 5.448 -0.789 1.469 1.00 92.50 91 ALA A N 1
ATOM 779 C CA . ALA A 1 91 ? 4.033 -0.866 1.139 1.00 92.50 91 ALA A CA 1
ATOM 780 C C . ALA A 1 91 ? 3.256 -1.685 2.180 1.00 92.50 91 ALA A C 1
ATOM 782 O O . ALA A 1 91 ? 2.157 -1.288 2.549 1.00 92.50 91 ALA A O 1
ATOM 783 N N . PHE A 1 92 ? 3.828 -2.776 2.701 1.00 90.81 92 PHE A N 1
ATOM 784 C CA . PHE A 1 92 ? 3.205 -3.567 3.765 1.00 90.81 92 PHE A CA 1
ATOM 785 C C . PHE A 1 92 ? 2.990 -2.751 5.041 1.00 90.81 92 PHE A C 1
ATOM 787 O O . PHE A 1 92 ? 1.894 -2.772 5.596 1.00 90.81 92 PHE A O 1
ATOM 794 N N . PHE A 1 93 ? 3.991 -1.976 5.467 1.00 89.94 93 PHE A N 1
ATOM 795 C CA . PHE A 1 93 ? 3.840 -1.084 6.621 1.00 89.94 93 PHE A CA 1
ATOM 796 C C . PHE A 1 93 ? 2.801 0.009 6.378 1.00 89.94 93 PHE A C 1
ATOM 798 O O . PHE A 1 93 ? 2.010 0.307 7.265 1.00 89.94 93 PHE A O 1
ATOM 805 N N . MET A 1 94 ? 2.754 0.567 5.166 1.00 94.44 94 MET A N 1
ATOM 806 C CA . MET A 1 94 ? 1.720 1.530 4.789 1.00 94.44 94 MET A CA 1
ATOM 807 C C . MET A 1 94 ? 0.313 0.921 4.864 1.00 94.44 94 MET A C 1
ATOM 809 O O . MET A 1 94 ? -0.592 1.553 5.401 1.00 94.44 94 MET A O 1
AT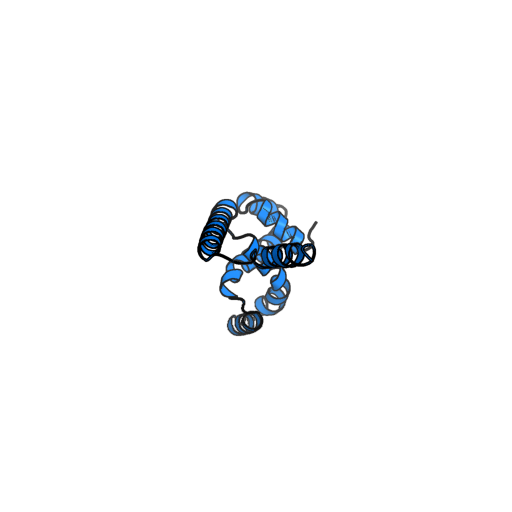OM 813 N N . ILE A 1 95 ? 0.123 -0.298 4.346 1.00 95.56 95 ILE A N 1
ATOM 814 C CA . ILE A 1 95 ? -1.163 -1.007 4.402 1.00 95.56 95 ILE A CA 1
ATOM 815 C C . ILE A 1 95 ? -1.565 -1.257 5.858 1.00 95.56 95 ILE A C 1
ATOM 817 O O . ILE A 1 95 ? -2.696 -0.956 6.224 1.00 95.56 95 ILE A O 1
ATOM 821 N N . MET A 1 96 ? -0.636 -1.740 6.686 1.00 93.56 96 MET A N 1
ATOM 822 C CA . MET A 1 96 ? -0.865 -2.001 8.109 1.00 93.56 96 MET A CA 1
ATOM 823 C C . MET A 1 96 ? -1.244 -0.735 8.877 1.00 93.56 96 MET A C 1
ATOM 825 O O . MET A 1 96 ? -2.203 -0.738 9.644 1.00 93.56 96 MET A O 1
ATOM 829 N N . GLU A 1 97 ? -0.524 0.361 8.645 1.00 94.50 97 GLU A N 1
ATOM 830 C CA . GLU A 1 97 ? -0.799 1.637 9.296 1.00 94.50 97 GLU A CA 1
ATOM 831 C C . GLU A 1 97 ? -2.176 2.190 8.907 1.00 94.50 97 GLU A C 1
ATOM 833 O O . GLU A 1 97 ? -2.903 2.695 9.764 1.00 94.50 97 GLU A O 1
ATOM 838 N N . ILE A 1 98 ? -2.557 2.070 7.630 1.00 95.94 98 ILE A N 1
ATOM 839 C CA . ILE A 1 98 ? -3.892 2.449 7.157 1.00 95.94 98 ILE A CA 1
ATOM 840 C C . ILE A 1 98 ? -4.959 1.546 7.786 1.00 95.94 98 ILE A C 1
ATOM 842 O O . ILE A 1 98 ? -5.924 2.065 8.342 1.00 95.94 98 ILE A O 1
ATOM 846 N N . GLU A 1 99 ? -4.787 0.222 7.742 1.00 95.25 99 GLU A N 1
ATOM 847 C CA . GLU A 1 99 ? -5.722 -0.748 8.329 1.00 95.25 99 GLU A CA 1
ATOM 848 C C . GLU A 1 99 ? -5.970 -0.469 9.818 1.00 95.25 99 GLU A C 1
ATOM 850 O O . GLU A 1 99 ? -7.114 -0.492 10.273 1.00 95.25 99 GLU A O 1
ATOM 855 N N . ASP A 1 100 ? -4.915 -0.176 10.580 1.00 93.75 100 ASP A N 1
ATOM 856 C CA . ASP A 1 100 ? -5.031 0.099 12.009 1.00 93.75 100 ASP A CA 1
ATOM 857 C C . ASP A 1 100 ? -5.661 1.468 12.297 1.00 93.75 100 ASP A C 1
ATOM 859 O O . ASP A 1 100 ? -6.585 1.584 13.105 1.00 93.75 100 ASP A O 1
ATOM 863 N N . SER A 1 101 ? -5.241 2.501 11.563 1.00 96.31 101 SER A N 1
ATOM 864 C CA . SER A 1 101 ? -5.746 3.865 11.748 1.00 96.31 101 SER A CA 1
ATOM 865 C C . SER A 1 101 ? -7.226 4.008 11.376 1.00 96.31 101 SER A C 1
ATOM 867 O O . SER A 1 101 ? -7.925 4.835 11.960 1.00 96.31 101 SER A O 1
ATOM 869 N N . LEU A 1 102 ? -7.743 3.195 10.447 1.00 95.25 102 LEU A N 1
ATOM 870 C CA . LEU A 1 102 ? -9.163 3.207 10.069 1.00 95.25 102 LEU A CA 1
ATOM 871 C C . LEU A 1 102 ? -10.106 2.780 11.207 1.00 95.25 102 LEU A C 1
ATOM 873 O O . LEU A 1 102 ? -11.297 3.076 11.147 1.00 95.25 102 LEU A O 1
ATOM 877 N N . LYS A 1 103 ? -9.600 2.128 12.262 1.00 93.81 103 LYS A N 1
ATOM 878 C CA . LYS A 1 103 ? -10.416 1.639 13.388 1.00 93.81 103 LYS A CA 1
ATOM 879 C C . LYS A 1 103 ? -10.904 2.747 14.324 1.00 93.81 103 LYS A C 1
ATOM 881 O O . LYS A 1 103 ? -11.764 2.492 15.164 1.00 93.81 103 LYS A O 1
ATOM 886 N N . THR A 1 104 ? -10.352 3.961 14.232 1.00 95.44 104 THR A N 1
ATOM 887 C CA . THR A 1 104 ? -10.680 5.063 15.152 1.00 95.44 104 THR A CA 1
ATOM 888 C C . THR A 1 104 ? -10.935 6.381 14.412 1.00 95.44 104 THR A C 1
ATOM 890 O O . THR A 1 104 ? -10.273 6.664 13.412 1.00 95.44 104 THR A O 1
ATOM 893 N N . PRO A 1 105 ? -11.827 7.262 14.912 1.00 94.62 105 PRO A N 1
ATOM 894 C CA . PRO A 1 105 ? -12.054 8.574 14.295 1.00 94.62 105 PRO A CA 1
ATOM 895 C C . PRO A 1 105 ? -10.801 9.461 14.258 1.00 94.62 105 PRO A C 1
ATOM 897 O O . PRO A 1 105 ? -10.620 10.261 13.340 1.00 94.62 105 PRO A O 1
ATOM 900 N N . THR A 1 106 ? -9.931 9.343 15.262 1.00 95.56 106 THR A N 1
ATOM 901 C CA . THR A 1 106 ? -8.653 10.063 15.327 1.00 95.56 106 THR A CA 1
ATOM 902 C C . THR A 1 106 ? -7.657 9.537 14.299 1.00 95.56 106 THR A C 1
ATOM 904 O O . THR A 1 106 ? -7.002 10.342 13.638 1.00 95.56 106 THR A O 1
ATOM 907 N N . GLY A 1 107 ? -7.586 8.217 14.113 1.00 95.88 107 GLY A N 1
ATOM 908 C CA . GLY A 1 107 ? -6.760 7.590 13.087 1.00 95.88 107 GLY A CA 1
ATOM 909 C C . GLY A 1 107 ? -7.205 7.958 11.671 1.00 95.88 107 GLY A C 1
ATOM 910 O O . GLY A 1 107 ? -6.365 8.328 10.856 1.00 95.88 107 GLY A O 1
ATOM 911 N N . VAL A 1 108 ? -8.512 8.012 11.391 1.00 94.56 108 VAL A N 1
ATOM 912 C CA . VAL A 1 108 ? -9.027 8.490 10.091 1.00 94.56 108 VAL A CA 1
ATOM 913 C C . VAL A 1 108 ? -8.545 9.915 9.790 1.00 94.56 108 VAL A C 1
ATOM 915 O O . VAL A 1 108 ? -7.959 10.161 8.738 1.00 94.56 108 VAL A O 1
ATOM 918 N N . ARG A 1 109 ? -8.673 10.843 10.751 1.00 95.56 109 ARG A N 1
ATOM 919 C CA . ARG A 1 109 ? -8.178 12.227 10.592 1.00 95.56 109 ARG A CA 1
ATOM 920 C C . ARG A 1 109 ? -6.663 12.304 10.396 1.00 95.56 109 ARG A C 1
ATOM 922 O O . ARG A 1 109 ? -6.168 13.263 9.805 1.00 95.56 109 ARG A O 1
ATOM 929 N N . TYR A 1 110 ? -5.919 11.356 10.955 1.00 96.31 110 TYR A N 1
ATOM 930 C CA . TYR A 1 110 ? -4.479 11.248 10.753 1.00 96.31 110 TYR A CA 1
ATOM 931 C C . TYR A 1 110 ? -4.150 10.790 9.326 1.00 96.31 110 TYR A C 1
ATOM 933 O O . TYR A 1 110 ? -3.302 11.405 8.675 1.00 96.31 110 TYR A O 1
ATOM 941 N N . LEU A 1 111 ? -4.866 9.788 8.807 1.00 95.94 111 LEU A N 1
ATOM 942 C CA . LEU A 1 111 ? -4.689 9.308 7.436 1.00 95.94 111 LEU A CA 1
ATOM 943 C C . LEU A 1 111 ? -4.935 10.414 6.408 1.00 95.94 111 LEU A C 1
ATOM 945 O O . LEU A 1 111 ? -4.105 10.585 5.516 1.00 95.94 111 LEU A O 1
ATOM 949 N N . ASP A 1 112 ? -5.991 11.213 6.588 1.00 93.50 112 ASP A N 1
ATOM 950 C CA . ASP A 1 112 ? -6.333 12.334 5.698 1.00 93.50 112 ASP A CA 1
ATOM 951 C C . ASP A 1 112 ? -5.213 13.382 5.580 1.00 93.50 112 ASP A C 1
ATOM 953 O O . ASP A 1 112 ? -5.093 14.064 4.562 1.00 93.50 112 ASP A O 1
ATOM 957 N N . LYS A 1 113 ? -4.376 13.517 6.618 1.00 95.19 113 LYS A N 1
ATOM 958 C CA . LYS A 1 113 ? -3.226 14.434 6.629 1.00 95.19 113 LYS A CA 1
ATOM 959 C C . LYS A 1 113 ? -1.958 13.801 6.065 1.00 95.19 113 LYS A C 1
ATOM 961 O O . LYS A 1 113 ? -1.125 14.514 5.510 1.00 95.19 113 LYS A O 1
ATOM 966 N N . LYS A 1 114 ? -1.774 12.493 6.261 1.00 94.81 114 LYS A N 1
ATOM 967 C CA . LYS A 1 114 ? -0.522 11.793 5.944 1.00 94.81 114 LYS A CA 1
ATOM 968 C C . LYS A 1 114 ? -0.483 11.245 4.523 1.00 94.81 114 LYS A C 1
ATOM 970 O O . LYS A 1 114 ? 0.555 11.331 3.869 1.00 94.81 114 LYS A O 1
ATOM 975 N N . TYR A 1 115 ? -1.576 10.653 4.052 1.00 95.56 115 TYR A N 1
ATOM 976 C CA . TYR A 1 115 ? -1.593 9.911 2.795 1.00 95.56 115 TYR A CA 1
ATOM 977 C C . TYR A 1 115 ? -2.433 10.597 1.732 1.00 95.56 115 TYR A C 1
ATOM 979 O O . TYR A 1 115 ? -3.400 11.302 1.999 1.00 95.56 115 TYR A O 1
ATOM 987 N N . ASN A 1 116 ? -2.085 10.332 0.474 1.00 96.38 116 ASN A N 1
ATOM 988 C CA . ASN A 1 116 ? -2.945 10.722 -0.629 1.00 96.38 116 ASN A CA 1
ATOM 989 C C . ASN A 1 116 ? -4.283 9.949 -0.543 1.00 96.38 116 ASN A C 1
ATOM 991 O O . ASN A 1 116 ? -4.244 8.721 -0.420 1.00 96.38 116 ASN A O 1
ATOM 995 N N . PRO A 1 117 ? -5.454 10.596 -0.715 1.00 95.50 117 PRO A N 1
ATOM 996 C CA . PRO A 1 117 ? -6.755 9.921 -0.653 1.00 95.50 117 PRO A CA 1
ATOM 997 C C . PRO A 1 117 ? -6.887 8.726 -1.602 1.00 95.50 117 PRO A C 1
ATOM 999 O O . PRO A 1 117 ? -7.541 7.738 -1.283 1.00 95.50 117 PRO A O 1
ATOM 1002 N N . LYS A 1 118 ? -6.211 8.765 -2.760 1.00 95.69 118 LYS A N 1
ATOM 1003 C CA . LYS A 1 118 ? -6.198 7.643 -3.706 1.00 95.69 118 LYS A CA 1
ATOM 1004 C C . LYS A 1 118 ? -5.495 6.407 -3.138 1.00 95.69 118 LYS A C 1
ATOM 1006 O O . LYS A 1 118 ? -5.899 5.293 -3.453 1.00 95.69 118 LYS A O 1
ATOM 1011 N N . VAL A 1 119 ? -4.451 6.593 -2.330 1.00 96.25 119 VAL A N 1
ATOM 1012 C CA . VAL A 1 119 ? -3.733 5.496 -1.661 1.00 96.25 119 VAL A CA 1
ATOM 1013 C C . VAL A 1 119 ? -4.633 4.865 -0.607 1.00 96.25 119 VAL A C 1
ATOM 1015 O O . VAL A 1 119 ? -4.814 3.652 -0.632 1.00 96.25 119 VAL A O 1
ATOM 1018 N N . ILE A 1 120 ? -5.262 5.690 0.237 1.00 96.19 120 ILE A N 1
ATOM 1019 C CA . ILE A 1 120 ? -6.218 5.230 1.255 1.00 96.19 120 ILE A CA 1
ATOM 1020 C C . ILE A 1 120 ? -7.347 4.437 0.592 1.00 96.19 120 ILE A C 1
ATOM 1022 O O . ILE A 1 120 ? -7.634 3.322 1.014 1.00 96.19 120 ILE A O 1
ATOM 1026 N N . LEU A 1 121 ? -7.927 4.959 -0.494 1.00 96.25 121 LEU A N 1
ATOM 1027 C CA . LEU A 1 121 ? -8.986 4.277 -1.239 1.00 96.25 121 LEU A CA 1
ATOM 1028 C C . LEU A 1 121 ? -8.533 2.917 -1.787 1.00 96.25 121 LEU A C 1
ATOM 1030 O O . LEU A 1 121 ? -9.235 1.929 -1.606 1.00 96.25 121 LEU A O 1
ATOM 1034 N N . ILE A 1 122 ? -7.358 2.845 -2.424 1.00 96.44 122 ILE A N 1
ATOM 1035 C CA . ILE A 1 122 ? -6.822 1.579 -2.953 1.00 96.44 122 ILE A CA 1
ATOM 1036 C C . ILE A 1 122 ? -6.648 0.551 -1.832 1.00 96.44 122 ILE A C 1
ATOM 1038 O O . ILE A 1 122 ? -6.988 -0.614 -2.030 1.00 96.44 122 ILE A O 1
ATOM 1042 N N . VAL A 1 123 ? -6.144 0.972 -0.670 1.00 96.88 123 VAL A N 1
ATOM 1043 C CA . VAL A 1 123 ? -5.964 0.082 0.483 1.00 96.88 123 VAL A CA 1
ATOM 1044 C C . VAL A 1 123 ? -7.306 -0.365 1.051 1.00 96.88 123 VAL A C 1
ATOM 1046 O O . VAL A 1 123 ? -7.504 -1.565 1.205 1.00 96.88 123 VAL A O 1
ATOM 1049 N N . LYS A 1 124 ? -8.252 0.554 1.279 1.00 95.75 124 LYS A N 1
ATOM 1050 C CA . LYS A 1 124 ? -9.612 0.222 1.734 1.00 95.75 124 LYS A CA 1
ATOM 1051 C C . LYS A 1 124 ? -10.261 -0.830 0.837 1.00 95.75 124 LYS A C 1
ATOM 1053 O O . LYS A 1 124 ? -10.680 -1.877 1.317 1.00 95.75 124 LYS A O 1
ATOM 1058 N N . THR A 1 125 ? -10.259 -0.587 -0.475 1.00 95.75 125 THR A N 1
ATOM 1059 C CA . THR A 1 125 ? -10.808 -1.525 -1.459 1.00 95.75 125 THR A CA 1
ATOM 1060 C C . THR A 1 125 ? -10.059 -2.857 -1.461 1.00 95.75 125 THR A C 1
ATOM 1062 O O . THR A 1 125 ? -10.695 -3.903 -1.495 1.00 95.75 125 THR A O 1
ATOM 1065 N N . GLY A 1 126 ? -8.724 -2.842 -1.399 1.00 93.69 126 GLY A N 1
ATOM 1066 C CA . GLY A 1 126 ? -7.913 -4.063 -1.370 1.00 93.69 126 GLY A CA 1
ATOM 1067 C C . GLY A 1 126 ? -8.110 -4.915 -0.114 1.00 93.69 126 GLY A C 1
ATOM 1068 O O . GLY A 1 126 ? -7.929 -6.125 -0.175 1.00 93.69 126 GLY A O 1
ATOM 1069 N N . LEU A 1 127 ? -8.507 -4.296 1.001 1.00 94.12 127 LEU A N 1
ATOM 1070 C CA . LEU A 1 127 ? -8.819 -4.971 2.262 1.00 94.12 127 LEU A CA 1
ATOM 1071 C C . LEU A 1 127 ? -10.309 -5.327 2.414 1.00 94.12 127 LEU A C 1
ATOM 1073 O O . LEU A 1 127 ? -10.671 -5.967 3.397 1.00 94.12 127 LEU A O 1
ATOM 1077 N N . GLY A 1 128 ? -11.174 -4.917 1.479 1.00 92.50 128 GLY A N 1
ATOM 1078 C CA . GLY A 1 128 ? -12.623 -5.115 1.590 1.00 92.50 128 GLY A CA 1
ATOM 1079 C C . GLY A 1 128 ? -13.284 -4.273 2.689 1.00 92.50 128 GLY A C 1
ATOM 1080 O O . GLY A 1 128 ? -14.275 -4.699 3.270 1.00 92.50 128 GLY A O 1
ATOM 1081 N N . ILE A 1 129 ? -12.723 -3.100 2.999 1.00 88.31 129 ILE A N 1
ATOM 1082 C CA . ILE A 1 129 ? -13.257 -2.158 3.992 1.00 88.31 129 ILE A CA 1
ATOM 1083 C C . ILE A 1 129 ? -14.082 -1.098 3.252 1.00 88.31 129 ILE A C 1
ATOM 1085 O O . ILE A 1 129 ? -13.521 -0.320 2.473 1.00 88.31 129 ILE A O 1
ATOM 1089 N N . GLU A 1 130 ? -15.393 -1.063 3.499 1.00 72.50 130 GLU A N 1
ATOM 1090 C CA . GLU A 1 130 ? -16.326 -0.078 2.918 1.00 72.50 130 GLU A CA 1
ATOM 1091 C C . GLU A 1 130 ? -16.136 1.340 3.486 1.00 72.50 130 GLU A C 1
ATOM 1093 O O . GLU A 1 130 ? -15.782 1.528 4.674 1.00 72.50 130 GLU A O 1
#

Radius of gyration: 23.29 Å; cha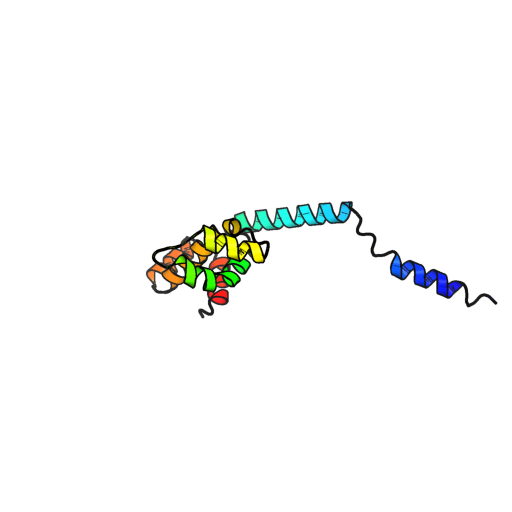ins: 1; bounding box: 31×3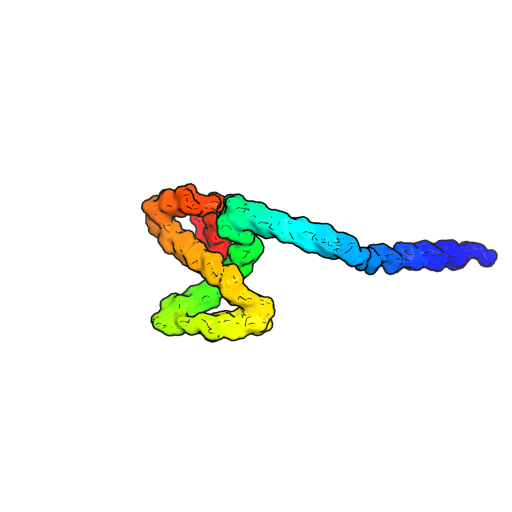3×83 Å

Sequence (130 aa):
MVKKFLLTFLFIFLFVGCIRSPANDEYDKRYREFIKKREKIRYGIELRVLRKALELYPQFKQEGLSENFDLGKFREMSRRDSLNTMEYLPAFFMIMEIEDSLKTPTGVRYLDKKYNPKVILIVKTGLGIE

Secondary structure (DSSP, 8-state):
--TTHHHHHHHHHTTGGG---HHHHHHHHHHHHHHHHHHHHHHSS-HHHHHHHHHHHHHHHHHHSSTT--HHHHHHHHHHTT--HHHHHHHHHHHHHHHHHTTSHHHHHHHHHHS-HHHHHHHHHHHT--

Foldseek 3Di:
DPVVVVVVVVVVVVPPVPCPDVVVVVVVVVVVVVLQVVCCVQWVGRVVLLLVLLVCLVVCCVQVPPPDNDPPVSCVVCVVVVDRVVSNVVSSVVLVLLVVLVVDPVSVVVCVVPGDVVSSVSSCVSVVHD